Protein AF-A0A9N9IUE7-F1 (afdb_monomer_lite)

pLDDT: mean 79.09, std 17.48, range [36.81, 96.81]

Organism: NCBI:txid94023

Structure (mmCIF, N/CA/C/O backbone):
data_AF-A0A9N9IUE7-F1
#
_entry.id   AF-A0A9N9IUE7-F1
#
loop_
_atom_site.group_PDB
_atom_site.id
_atom_site.type_symbol
_atom_site.label_atom_id
_atom_site.label_alt_id
_atom_site.label_comp_id
_atom_site.label_asym_id
_atom_site.label_entity_id
_atom_site.label_seq_id
_atom_site.pdbx_PDB_ins_code
_atom_site.Cartn_x
_atom_site.Cartn_y
_atom_site.Cartn_z
_atom_site.occupancy
_atom_site.B_iso_or_equiv
_atom_site.auth_seq_id
_atom_site.auth_comp_id
_atom_site.auth_asym_id
_atom_site.auth_atom_id
_atom_site.pdbx_PDB_model_num
ATOM 1 N N . MET A 1 1 ? -4.243 18.247 -28.777 1.00 41.09 1 MET A N 1
ATOM 2 C CA . MET A 1 1 ? -2.962 18.036 -28.071 1.00 41.09 1 MET A CA 1
ATOM 3 C C . MET A 1 1 ? -3.152 18.433 -26.614 1.00 41.09 1 MET A C 1
ATOM 5 O O . MET A 1 1 ? -3.275 19.619 -26.355 1.00 41.09 1 MET A O 1
ATOM 9 N N . SER A 1 2 ? -3.237 17.476 -25.687 1.00 36.81 2 SER A N 1
ATOM 10 C CA . SER A 1 2 ? -3.155 17.746 -24.239 1.00 36.81 2 SER A CA 1
ATOM 11 C C . SER A 1 2 ? -2.809 16.451 -23.498 1.00 36.81 2 SER A C 1
ATOM 13 O O . SER A 1 2 ? -3.666 15.776 -22.938 1.00 36.81 2 SER A O 1
ATOM 15 N N . ASP A 1 3 ? -1.533 16.083 -23.551 1.00 47.06 3 ASP A N 1
ATOM 16 C CA . ASP A 1 3 ? -0.961 14.867 -22.962 1.00 47.06 3 ASP A CA 1
ATOM 17 C C . ASP A 1 3 ? -0.515 15.105 -21.496 1.00 47.06 3 ASP A C 1
ATOM 19 O O . ASP A 1 3 ? 0.547 14.664 -21.074 1.00 47.06 3 ASP A O 1
ATOM 23 N N . GLN A 1 4 ? -1.292 15.869 -20.714 1.00 49.78 4 GLN A N 1
ATOM 24 C CA . GLN A 1 4 ? -0.851 16.428 -19.419 1.00 49.78 4 GLN A CA 1
ATOM 25 C C . GLN A 1 4 ? -1.313 15.676 -18.157 1.00 49.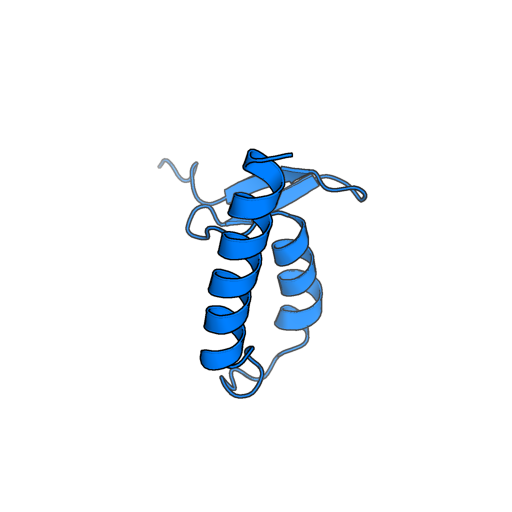78 4 GLN A C 1
ATOM 27 O O . GLN A 1 4 ? -1.099 16.161 -17.052 1.00 49.78 4 GLN A O 1
ATOM 32 N N . GLN A 1 5 ? -1.894 14.479 -18.270 1.00 57.09 5 GLN A N 1
ATOM 33 C CA . GLN A 1 5 ? -2.348 13.710 -17.093 1.00 57.09 5 GLN A CA 1
ATOM 34 C C . GLN A 1 5 ? -1.961 12.225 -17.125 1.00 57.09 5 GLN A C 1
ATOM 36 O O . GLN A 1 5 ? -2.667 11.380 -16.587 1.00 57.09 5 GLN A O 1
ATOM 41 N N . LYS A 1 6 ? -0.834 11.868 -17.754 1.00 78.94 6 LYS A N 1
ATOM 42 C CA . LYS A 1 6 ? -0.365 10.468 -17.752 1.00 78.94 6 LYS A CA 1
ATOM 43 C C . LYS A 1 6 ? 0.368 10.081 -16.463 1.00 78.94 6 LYS A C 1
ATOM 45 O O . LYS A 1 6 ? 0.289 8.929 -16.043 1.00 78.94 6 LYS A O 1
ATOM 50 N N . PHE A 1 7 ? 1.023 11.036 -15.804 1.00 83.31 7 PHE A N 1
ATOM 51 C CA . PHE A 1 7 ? 1.856 10.787 -14.629 1.00 83.31 7 PHE A CA 1
ATOM 52 C C . PHE A 1 7 ? 1.643 11.859 -13.557 1.00 83.31 7 PHE A C 1
ATOM 54 O O . PHE A 1 7 ? 1.386 13.021 -13.868 1.00 83.31 7 PHE A O 1
ATOM 61 N N . ARG A 1 8 ? 1.757 11.458 -12.291 1.00 90.31 8 ARG A N 1
ATOM 62 C CA . ARG A 1 8 ? 1.843 12.321 -11.113 1.00 90.31 8 ARG A CA 1
ATOM 63 C C . ARG A 1 8 ? 3.247 12.231 -10.528 1.00 90.31 8 ARG A C 1
ATOM 65 O O . ARG A 1 8 ? 3.828 11.150 -10.483 1.00 90.31 8 ARG A O 1
ATOM 72 N N . ILE A 1 9 ? 3.787 13.354 -10.076 1.00 90.31 9 ILE A N 1
ATOM 73 C CA 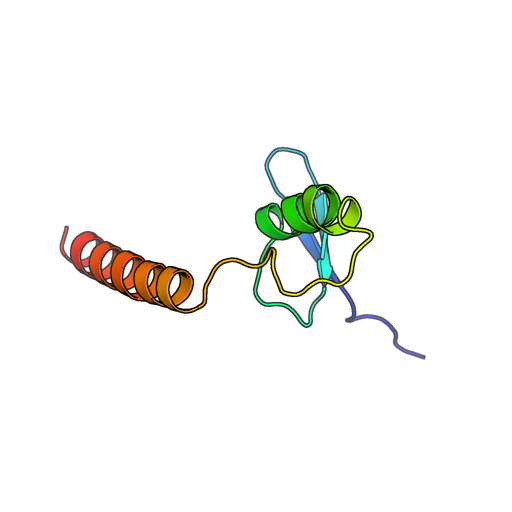. ILE A 1 9 ? 5.106 13.394 -9.442 1.00 90.31 9 ILE A CA 1
ATOM 74 C C . ILE A 1 9 ? 4.908 13.194 -7.940 1.00 90.31 9 ILE A C 1
ATOM 76 O O . ILE A 1 9 ? 4.186 13.955 -7.300 1.00 90.31 9 ILE A O 1
ATOM 80 N N . GLU A 1 10 ? 5.533 12.162 -7.381 1.00 90.12 10 GLU A N 1
ATOM 81 C CA . GLU A 1 10 ? 5.579 11.921 -5.938 1.00 90.12 10 GLU A CA 1
ATOM 82 C C . GLU A 1 10 ? 7.023 11.973 -5.429 1.00 90.12 10 GLU A C 1
ATOM 84 O O . GLU A 1 10 ? 7.967 11.704 -6.169 1.00 90.12 10 GLU A O 1
ATOM 89 N N . LYS A 1 11 ? 7.208 12.296 -4.146 1.00 91.19 11 LYS A N 1
ATOM 90 C CA . LYS A 1 11 ? 8.522 12.383 -3.500 1.00 91.19 11 LYS A CA 1
ATOM 91 C C . LYS A 1 11 ? 8.629 11.364 -2.371 1.00 91.19 11 LYS A C 1
ATOM 93 O O . LYS A 1 11 ? 7.773 11.317 -1.495 1.00 91.19 11 LYS A O 1
ATOM 98 N N . ASP A 1 12 ? 9.708 10.590 -2.383 1.00 87.75 12 ASP A N 1
ATOM 99 C CA . ASP A 1 12 ? 10.108 9.672 -1.308 1.00 87.75 12 ASP A CA 1
ATOM 100 C C . ASP A 1 12 ? 11.488 10.089 -0.758 1.00 87.75 12 ASP A C 1
ATOM 102 O O . ASP A 1 12 ? 12.087 11.057 -1.236 1.00 87.75 12 ASP A O 1
ATOM 106 N N . THR A 1 13 ? 12.028 9.374 0.231 1.00 87.00 13 THR A N 1
ATOM 107 C CA . THR A 1 13 ? 13.316 9.690 0.873 1.00 87.00 13 THR A CA 1
ATOM 108 C C . THR A 1 13 ? 14.478 9.833 -0.116 1.00 87.00 13 THR A C 1
ATOM 110 O O . THR A 1 13 ? 15.351 10.665 0.115 1.00 87.00 13 THR A O 1
ATOM 113 N N . PHE A 1 14 ? 14.492 9.102 -1.239 1.00 84.69 14 PHE A N 1
ATOM 114 C CA . PHE A 1 14 ? 15.547 9.265 -2.252 1.00 84.69 14 PHE A CA 1
ATOM 115 C C . PHE A 1 14 ? 15.183 10.198 -3.422 1.00 84.69 14 PHE A C 1
ATOM 117 O O . PHE A 1 14 ? 15.772 10.081 -4.497 1.00 84.69 14 PHE A O 1
ATOM 124 N N . GLY A 1 15 ? 14.178 11.060 -3.274 1.00 88.44 15 GLY A N 1
ATOM 125 C CA . GLY A 1 15 ? 13.826 12.071 -4.274 1.00 88.44 15 GLY A CA 1
ATOM 126 C C . GLY A 1 15 ? 12.546 11.789 -5.057 1.00 88.44 15 GLY A C 1
ATOM 127 O O . GLY A 1 15 ? 11.757 10.902 -4.712 1.00 88.44 15 GLY A O 1
ATOM 128 N N . GLU A 1 16 ? 12.345 12.599 -6.092 1.00 90.88 16 GLU A N 1
ATOM 129 C CA . GLU A 1 16 ? 11.127 12.662 -6.903 1.00 90.88 16 GLU A CA 1
ATOM 130 C C . GLU A 1 16 ? 11.045 11.509 -7.912 1.00 90.88 16 GLU A C 1
ATOM 132 O O . GLU A 1 16 ? 12.060 11.025 -8.414 1.00 90.88 16 GLU A O 1
ATOM 137 N N . ILE A 1 17 ? 9.826 11.040 -8.177 1.00 88.75 17 ILE A N 1
ATOM 138 C CA . ILE A 1 17 ? 9.542 9.951 -9.108 1.00 88.75 17 ILE A CA 1
ATOM 139 C C . ILE A 1 17 ? 8.200 10.164 -9.807 1.00 88.75 17 ILE A C 1
ATOM 141 O O . ILE A 1 17 ? 7.214 10.579 -9.197 1.00 88.75 17 ILE A O 1
ATOM 145 N N . GLU A 1 18 ? 8.161 9.827 -11.093 1.00 89.38 18 GLU A N 1
ATOM 146 C CA . GLU A 1 18 ? 6.939 9.821 -11.890 1.00 89.38 18 GLU A CA 1
ATOM 147 C C . GLU A 1 18 ? 6.152 8.526 -11.653 1.00 89.38 18 GLU A C 1
ATOM 149 O O . GLU A 1 18 ? 6.620 7.411 -11.912 1.00 89.38 18 GLU A O 1
ATOM 154 N N . VAL A 1 19 ? 4.932 8.676 -11.148 1.00 87.44 19 VAL A N 1
ATOM 155 C CA . VAL A 1 19 ? 3.984 7.593 -10.891 1.00 87.44 19 VAL A CA 1
ATOM 156 C C . VAL A 1 19 ? 2.834 7.703 -11.895 1.00 87.44 19 VAL A C 1
ATOM 158 O O . VAL A 1 19 ? 2.266 8.781 -12.041 1.00 87.44 19 VAL A O 1
ATOM 161 N N . PRO A 1 20 ? 2.441 6.627 -12.591 1.00 88.31 20 PRO A N 1
ATOM 162 C CA . PRO A 1 20 ? 1.304 6.660 -13.505 1.00 88.31 20 PRO A CA 1
ATOM 163 C C . PRO A 1 20 ? 0.004 7.083 -12.804 1.00 88.31 20 PRO A C 1
ATOM 165 O O . PRO A 1 20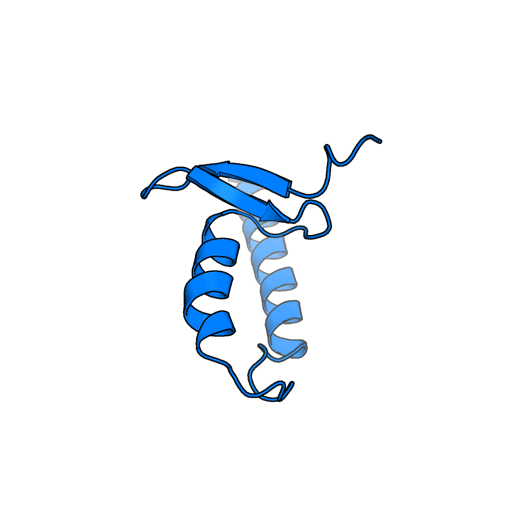 ? -0.313 6.605 -11.712 1.00 88.31 20 PRO A O 1
ATOM 168 N N . ALA A 1 21 ? -0.757 7.984 -13.426 1.00 87.94 21 ALA A N 1
ATOM 169 C CA . ALA A 1 21 ? -1.987 8.522 -12.838 1.00 87.94 21 ALA A CA 1
ATOM 170 C C . ALA A 1 21 ? -3.149 7.505 -12.817 1.00 87.94 21 ALA A C 1
ATOM 172 O O . ALA A 1 21 ? -4.085 7.660 -12.037 1.00 87.94 21 ALA A O 1
ATOM 173 N N . ASP A 1 22 ? -3.074 6.440 -13.622 1.00 87.19 22 ASP A N 1
ATOM 174 C CA . ASP A 1 22 ? -4.038 5.332 -13.691 1.00 87.19 22 ASP A CA 1
ATOM 175 C C . ASP A 1 22 ? -3.926 4.341 -12.516 1.00 87.19 22 ASP A C 1
ATOM 177 O O . ASP A 1 22 ? -4.745 3.429 -12.386 1.00 87.19 22 ASP A O 1
ATOM 181 N N . ARG A 1 23 ? -2.906 4.482 -11.659 1.00 83.38 23 ARG A N 1
ATOM 182 C CA . ARG A 1 23 ? -2.590 3.531 -10.584 1.00 83.38 23 ARG A CA 1
ATOM 183 C C . ARG A 1 23 ? -2.762 4.162 -9.207 1.00 83.38 23 ARG A C 1
ATOM 185 O O . ARG A 1 23 ? -2.371 5.299 -8.976 1.00 83.38 23 ARG A O 1
ATOM 192 N N . TYR A 1 24 ? -3.267 3.396 -8.242 1.00 87.06 24 TYR A N 1
ATOM 193 C CA . TYR A 1 24 ? -3.474 3.885 -6.868 1.00 87.06 24 TYR A CA 1
ATOM 194 C C . TYR A 1 24 ? -2.229 3.831 -5.966 1.00 87.06 24 TYR A C 1
ATOM 196 O O . TYR A 1 24 ? -2.256 4.368 -4.864 1.00 87.06 24 TYR A O 1
ATOM 204 N N . TRP A 1 25 ? -1.145 3.173 -6.383 1.00 88.25 25 TRP A N 1
ATOM 205 C CA . TRP A 1 25 ? 0.071 3.053 -5.566 1.00 88.25 25 TRP A CA 1
ATOM 206 C C . TRP A 1 25 ? 0.958 4.291 -5.671 1.00 88.25 25 TRP A C 1
ATOM 208 O O . TRP A 1 25 ? 0.907 4.959 -6.694 1.00 88.25 25 TRP A O 1
ATOM 218 N N . GLY A 1 26 ? 1.794 4.562 -4.666 1.00 89.94 26 GLY A N 1
ATOM 219 C CA . GLY A 1 26 ? 2.673 5.739 -4.635 1.00 89.94 26 GLY A CA 1
ATOM 220 C C . GLY A 1 26 ? 4.143 5.484 -4.991 1.00 89.94 26 GLY A C 1
ATOM 221 O O . GLY A 1 26 ? 4.506 4.434 -5.530 1.00 89.94 26 GLY A O 1
ATOM 222 N N . ALA A 1 27 ? 5.001 6.442 -4.635 1.00 90.38 27 ALA A N 1
ATOM 223 C CA . ALA A 1 27 ? 6.425 6.505 -4.970 1.00 90.38 27 ALA A CA 1
ATOM 224 C C . ALA A 1 27 ? 7.223 5.253 -4.578 1.00 90.38 27 ALA A C 1
ATOM 226 O O . ALA A 1 27 ? 8.008 4.745 -5.379 1.00 90.38 27 ALA A O 1
ATOM 227 N N . GLN A 1 28 ? 7.016 4.720 -3.370 1.00 88.56 28 GLN A N 1
ATOM 228 C CA . GLN A 1 28 ? 7.756 3.545 -2.891 1.00 88.56 28 GLN A CA 1
ATOM 229 C C . GLN A 1 28 ? 7.440 2.291 -3.710 1.00 88.56 28 GLN A C 1
ATOM 231 O O . GLN A 1 28 ? 8.344 1.572 -4.141 1.00 88.56 28 GLN A O 1
ATOM 236 N N . THR A 1 29 ? 6.157 2.047 -3.986 1.00 87.81 29 THR A N 1
ATOM 237 C CA . THR A 1 29 ? 5.745 0.940 -4.853 1.00 87.81 29 THR A CA 1
ATOM 238 C C . THR A 1 29 ? 6.235 1.161 -6.275 1.00 87.81 29 THR A C 1
ATOM 240 O O . THR A 1 29 ? 6.708 0.214 -6.891 1.00 87.81 29 THR A O 1
ATOM 243 N N . GLN A 1 30 ? 6.201 2.396 -6.781 1.00 87.50 30 GLN A N 1
ATOM 244 C CA . GLN A 1 30 ? 6.710 2.718 -8.111 1.00 87.50 30 GLN A CA 1
ATOM 245 C C . GLN A 1 30 ? 8.212 2.429 -8.235 1.00 87.50 30 GLN A C 1
ATOM 247 O O . GLN A 1 30 ? 8.630 1.822 -9.215 1.00 87.50 30 GLN A O 1
ATOM 252 N N . ARG A 1 31 ? 9.027 2.757 -7.225 1.00 86.00 31 ARG A N 1
ATOM 253 C CA . ARG A 1 31 ? 10.454 2.383 -7.189 1.00 86.00 31 ARG A CA 1
ATOM 254 C C . ARG A 1 31 ? 10.648 0.874 -7.204 1.00 86.00 31 ARG A C 1
ATOM 256 O O . ARG A 1 31 ? 11.483 0.372 -7.951 1.00 86.00 31 ARG A O 1
ATOM 263 N N . HIS A 1 32 ? 9.856 0.146 -6.419 1.00 81.88 32 HIS A N 1
ATOM 264 C CA . HIS A 1 32 ? 9.894 -1.311 -6.446 1.00 81.88 32 HIS A CA 1
ATOM 265 C C . HIS A 1 32 ? 9.461 -1.862 -7.807 1.00 81.88 32 HIS A C 1
ATOM 267 O O . HIS A 1 32 ? 10.069 -2.801 -8.288 1.00 81.88 32 HIS A O 1
ATOM 273 N N . VAL A 1 33 ? 8.470 -1.273 -8.475 1.00 79.69 33 VAL A N 1
ATOM 274 C CA . VAL A 1 33 ? 8.072 -1.666 -9.833 1.00 79.69 33 VAL A CA 1
ATOM 275 C C . VAL A 1 33 ? 9.206 -1.395 -10.827 1.00 79.69 33 VAL A C 1
ATOM 277 O O . VAL A 1 33 ? 9.578 -2.290 -11.577 1.00 79.69 33 VAL A O 1
ATOM 280 N N . ILE A 1 34 ? 9.833 -0.219 -10.788 1.00 74.69 34 ILE A N 1
ATOM 281 C CA . ILE A 1 34 ? 10.953 0.116 -11.681 1.00 74.69 34 ILE A CA 1
ATOM 282 C C . ILE A 1 34 ? 12.179 -0.774 -11.431 1.00 74.69 34 ILE A C 1
ATOM 284 O O . ILE A 1 34 ? 12.916 -1.058 -12.367 1.00 74.69 34 ILE A O 1
ATOM 288 N N . ILE A 1 35 ? 12.423 -1.241 -10.209 1.00 64.25 35 ILE A N 1
ATOM 289 C CA . ILE A 1 35 ? 13.587 -2.091 -9.919 1.00 64.25 35 ILE A CA 1
ATOM 290 C C . ILE A 1 35 ? 13.233 -3.575 -10.078 1.00 64.25 35 ILE A C 1
ATOM 292 O O . ILE A 1 35 ? 13.896 -4.300 -10.807 1.00 64.25 35 ILE A O 1
ATOM 296 N N . ALA A 1 36 ? 12.178 -4.043 -9.417 1.00 59.38 36 ALA A N 1
ATOM 297 C CA . ALA A 1 36 ? 11.804 -5.452 -9.358 1.00 59.38 36 ALA A CA 1
ATOM 298 C C . ALA A 1 36 ? 10.964 -5.913 -10.554 1.00 59.38 36 ALA A C 1
ATOM 300 O O . ALA A 1 36 ? 11.159 -7.038 -11.001 1.00 59.38 36 ALA A O 1
ATOM 301 N N . LEU A 1 37 ? 10.057 -5.085 -11.091 1.00 54.69 37 LEU A N 1
ATOM 302 C CA . LEU A 1 37 ? 9.252 -5.453 -12.266 1.00 54.69 37 LEU A CA 1
ATOM 303 C C . LEU A 1 37 ? 10.030 -5.256 -13.574 1.00 54.69 37 LEU A C 1
ATOM 305 O O . LEU A 1 37 ? 9.857 -6.053 -14.486 1.00 54.69 37 LEU A O 1
ATOM 309 N N . SER A 1 38 ? 10.937 -4.276 -13.663 1.00 51.31 38 SER A N 1
ATOM 310 C CA . SER A 1 38 ? 11.793 -4.103 -14.855 1.00 51.31 38 SER A CA 1
ATOM 311 C C . SER A 1 38 ? 12.844 -5.204 -15.020 1.00 51.31 38 SER A C 1
ATOM 313 O O . SER A 1 38 ? 13.272 -5.477 -16.136 1.00 51.31 38 SER A O 1
ATOM 315 N N . LEU A 1 39 ? 13.243 -5.869 -13.928 1.00 48.09 39 LEU A N 1
ATOM 316 C CA . LEU A 1 39 ? 14.072 -7.082 -13.980 1.00 48.09 39 LEU A CA 1
ATOM 317 C C . LEU A 1 39 ? 13.269 -8.333 -14.382 1.00 48.09 39 LEU A C 1
ATOM 319 O O . LEU A 1 39 ? 13.848 -9.391 -14.626 1.00 48.09 39 LEU A O 1
ATOM 323 N N . ILE A 1 40 ? 11.940 -8.233 -14.466 1.00 47.75 40 ILE A N 1
ATOM 324 C CA . ILE A 1 40 ? 11.050 -9.315 -14.887 1.00 47.75 40 ILE A CA 1
ATOM 325 C C . ILE A 1 40 ? 10.765 -9.128 -16.383 1.00 47.75 40 ILE A C 1
ATOM 327 O O . ILE A 1 40 ? 9.758 -8.569 -16.800 1.00 47.75 40 ILE A O 1
ATOM 331 N N . ILE A 1 41 ? 11.704 -9.608 -17.202 1.00 50.47 41 ILE A N 1
ATOM 332 C CA . ILE A 1 41 ? 11.580 -9.703 -18.670 1.00 50.47 41 IL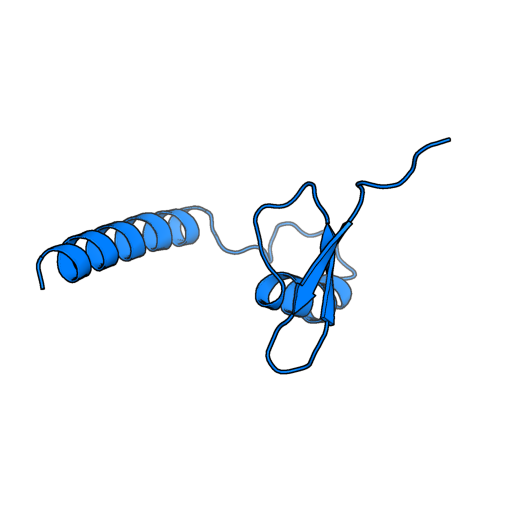E A CA 1
ATOM 333 C C . ILE A 1 41 ? 10.502 -10.738 -19.068 1.00 50.47 41 ILE A C 1
ATOM 335 O O . ILE A 1 41 ? 9.975 -10.713 -20.178 1.00 50.47 41 ILE A O 1
ATOM 339 N N . ASP A 1 42 ? 10.127 -11.629 -18.147 1.00 47.31 42 ASP A N 1
ATOM 340 C CA . ASP A 1 42 ? 9.121 -12.664 -18.360 1.00 47.31 42 ASP A CA 1
ATOM 341 C C . ASP A 1 42 ? 7.745 -12.229 -17.822 1.00 47.31 42 ASP A C 1
ATOM 343 O O . ASP A 1 42 ? 7.537 -12.118 -16.615 1.00 47.31 42 ASP A O 1
ATOM 347 N N . ASN A 1 43 ? 6.776 -12.028 -18.722 1.00 51.28 43 ASN A N 1
ATOM 348 C CA . ASN A 1 43 ? 5.371 -11.679 -18.450 1.00 51.28 43 ASN A CA 1
ATOM 349 C C . ASN A 1 43 ? 4.580 -12.776 -17.695 1.00 51.28 43 ASN A C 1
ATOM 351 O O . ASN A 1 43 ? 3.346 -12.840 -17.757 1.00 51.28 43 ASN A O 1
ATOM 355 N N . SER A 1 44 ? 5.257 -13.655 -16.965 1.00 50.84 44 SER A N 1
ATOM 356 C CA . SER A 1 44 ? 4.626 -14.682 -16.159 1.00 50.84 44 SER A CA 1
ATOM 357 C C . SER A 1 44 ? 3.915 -14.055 -14.956 1.00 50.84 44 SER A C 1
ATOM 359 O O . SER A 1 44 ? 4.521 -13.557 -14.003 1.00 50.84 44 SER A O 1
ATOM 361 N N . LYS A 1 45 ? 2.577 -14.138 -14.960 1.00 54.31 45 LYS A N 1
ATOM 362 C CA . LYS A 1 45 ? 1.693 -13.796 -13.824 1.00 54.31 45 LYS A CA 1
ATOM 363 C C . LYS A 1 45 ? 2.066 -14.532 -12.524 1.00 54.31 45 LYS A C 1
ATOM 365 O O . LYS A 1 45 ? 1.584 -14.153 -11.461 1.00 54.31 45 LYS A O 1
ATOM 370 N N . SER A 1 46 ? 2.928 -15.548 -12.604 1.00 52.28 46 SER A N 1
ATOM 371 C CA . SER A 1 46 ? 3.340 -16.427 -11.510 1.00 52.28 46 SER A CA 1
ATOM 372 C C . SER A 1 46 ? 4.136 -15.749 -10.388 1.00 52.28 46 SER A C 1
ATOM 374 O O . SER A 1 46 ? 4.304 -16.363 -9.339 1.00 52.28 46 SER A O 1
ATOM 376 N N . LYS A 1 47 ? 4.640 -14.520 -10.574 1.00 61.47 47 LYS A N 1
ATOM 377 C CA . LYS A 1 47 ? 5.475 -13.832 -9.567 1.00 61.47 47 LYS A CA 1
ATOM 378 C C . LYS A 1 47 ? 4.781 -12.664 -8.854 1.00 61.47 47 LYS A C 1
ATOM 380 O O . LYS A 1 47 ? 5.418 -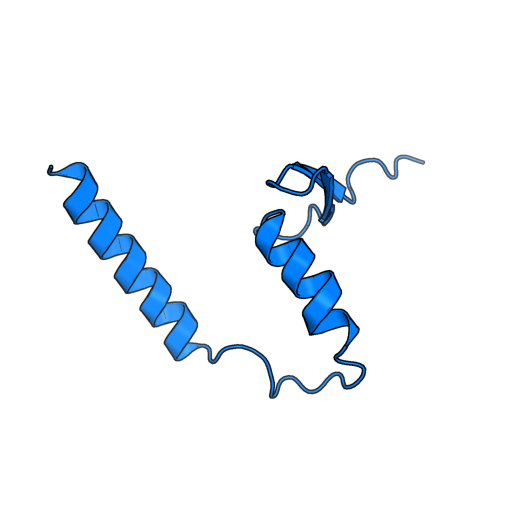11.941 -8.093 1.00 61.47 47 LYS A O 1
ATOM 385 N N . ARG A 1 48 ? 3.475 -12.473 -9.088 1.00 72.56 48 ARG A N 1
ATOM 386 C CA . ARG A 1 48 ? 2.651 -11.522 -8.326 1.00 72.56 48 ARG A CA 1
ATOM 387 C C . ARG A 1 48 ? 2.336 -12.080 -6.940 1.00 72.56 48 ARG A C 1
ATOM 389 O O . ARG A 1 48 ? 2.256 -13.292 -6.754 1.00 72.56 48 ARG A O 1
ATOM 396 N N . MET A 1 49 ? 2.129 -11.185 -5.977 1.00 76.94 49 MET A N 1
ATOM 397 C CA . MET A 1 49 ? 1.660 -11.578 -4.652 1.00 76.94 49 MET A CA 1
ATOM 398 C C . MET A 1 49 ? 0.306 -12.303 -4.775 1.00 76.94 49 MET A C 1
ATOM 400 O O . MET A 1 49 ? -0.558 -11.805 -5.499 1.00 76.94 49 MET A O 1
ATOM 404 N N . PRO A 1 50 ? 0.096 -13.443 -4.092 1.00 85.50 50 PRO A N 1
ATOM 405 C CA . PRO A 1 50 ? -1.169 -14.163 -4.162 1.00 85.50 50 PRO A CA 1
ATOM 406 C C . PRO A 1 50 ? -2.347 -13.314 -3.674 1.00 85.50 50 PRO A C 1
ATOM 408 O O . PRO A 1 50 ? -2.271 -12.683 -2.617 1.00 85.50 50 PRO A O 1
ATOM 411 N N . ASP A 1 51 ? -3.474 -13.382 -4.382 1.00 87.50 51 ASP A N 1
ATOM 412 C CA . ASP A 1 51 ? -4.731 -12.723 -4.004 1.00 87.50 51 ASP A CA 1
ATOM 413 C C . ASP A 1 51 ? -5.164 -12.938 -2.538 1.00 87.50 51 ASP A C 1
ATOM 415 O O . ASP A 1 51 ? -5.582 -11.961 -1.904 1.00 87.50 51 ASP A O 1
ATOM 419 N N . PRO A 1 52 ? -5.074 -14.151 -1.940 1.00 92.81 52 PRO A N 1
ATOM 420 C CA . PRO A 1 52 ? -5.443 -14.325 -0.534 1.00 92.81 52 PRO A CA 1
ATOM 421 C C . PRO A 1 52 ? -4.561 -13.507 0.417 1.00 92.81 52 PRO A C 1
ATOM 423 O O . PRO A 1 52 ? -5.060 -13.005 1.424 1.00 92.81 52 PRO A O 1
ATOM 426 N N . LEU A 1 53 ? -3.281 -13.309 0.087 1.00 90.31 53 LEU A N 1
ATOM 427 C CA . LEU A 1 53 ? -2.366 -12.528 0.915 1.00 90.31 53 LEU A CA 1
ATOM 428 C C . LEU A 1 53 ? -2.701 -11.031 0.846 1.00 90.31 53 LEU A C 1
ATOM 430 O O . LEU A 1 53 ? -2.743 -10.364 1.878 1.00 90.31 53 LEU A O 1
ATOM 434 N N . ILE A 1 54 ? -3.039 -10.519 -0.341 1.00 89.25 54 ILE A N 1
ATOM 435 C CA . ILE A 1 54 ? -3.490 -9.128 -0.522 1.00 89.25 54 ILE A CA 1
ATOM 436 C C . ILE A 1 54 ? -4.762 -8.863 0.302 1.00 89.25 54 ILE A C 1
ATOM 438 O O . ILE A 1 54 ? -4.862 -7.848 0.995 1.00 89.25 54 ILE A O 1
ATOM 442 N N . LYS A 1 55 ? -5.719 -9.801 0.295 1.00 94.31 55 LYS A N 1
ATOM 443 C CA . LYS A 1 55 ? -6.940 -9.706 1.114 1.00 94.31 55 LYS A CA 1
ATOM 444 C C . LYS A 1 55 ? -6.630 -9.715 2.613 1.00 94.31 55 LYS A C 1
ATOM 446 O O . LYS A 1 55 ? -7.199 -8.909 3.350 1.00 94.31 55 LYS A O 1
ATOM 451 N N . ALA A 1 56 ? -5.708 -10.571 3.058 1.00 95.88 56 ALA A N 1
ATOM 452 C CA . ALA A 1 56 ? -5.275 -10.617 4.454 1.00 95.88 56 ALA A CA 1
ATOM 453 C C . ALA A 1 56 ? -4.659 -9.281 4.910 1.00 95.88 56 ALA A C 1
ATOM 455 O O . ALA A 1 56 ? -4.991 -8.797 5.993 1.00 95.88 56 ALA A O 1
ATOM 456 N N . PHE A 1 57 ? -3.850 -8.626 4.066 1.00 94.75 57 PHE A N 1
ATOM 457 C CA . PHE A 1 57 ? -3.329 -7.282 4.348 1.00 94.75 57 PHE A CA 1
ATOM 458 C C . PHE A 1 57 ? -4.439 -6.236 4.512 1.00 94.75 57 PHE A C 1
ATOM 460 O O . PHE A 1 57 ? -4.336 -5.377 5.389 1.00 94.75 57 PHE A O 1
ATOM 467 N N . GLY A 1 58 ? -5.513 -6.326 3.723 1.00 94.50 58 GLY A N 1
ATOM 468 C CA . GLY A 1 58 ? -6.683 -5.458 3.869 1.00 94.50 58 GLY A CA 1
ATOM 469 C C . GLY A 1 58 ? -7.359 -5.606 5.235 1.00 94.50 58 GLY A C 1
ATOM 470 O O . GLY A 1 58 ? -7.631 -4.607 5.902 1.00 94.50 58 GLY A O 1
ATOM 471 N N . VAL A 1 59 ? -7.567 -6.847 5.692 1.00 96.81 59 VAL A N 1
ATOM 472 C CA . VAL A 1 59 ? -8.133 -7.129 7.026 1.00 96.81 59 VAL A CA 1
ATOM 473 C C . VAL A 1 59 ? -7.209 -6.618 8.130 1.00 96.81 59 VAL A C 1
ATOM 475 O O . VAL A 1 59 ? -7.668 -5.925 9.038 1.00 96.81 59 VAL A O 1
ATOM 478 N N . LEU A 1 60 ? -5.907 -6.896 8.024 1.00 96.81 60 LEU A N 1
ATOM 479 C CA . LEU A 1 60 ? -4.901 -6.461 8.991 1.00 96.81 60 LEU A CA 1
ATOM 480 C C . LEU A 1 60 ? -4.868 -4.934 9.133 1.00 96.81 60 LEU A C 1
ATOM 482 O O . LEU A 1 60 ? -4.907 -4.416 10.246 1.00 96.81 60 LEU A O 1
ATOM 486 N N . LYS A 1 61 ? -4.818 -4.198 8.015 1.00 96.38 61 LYS A N 1
ATOM 487 C CA . LYS A 1 61 ? -4.778 -2.729 8.040 1.00 96.38 61 LYS A CA 1
ATOM 488 C C . LYS A 1 61 ? -6.088 -2.119 8.523 1.00 96.38 61 LYS A C 1
ATOM 490 O O . LYS A 1 61 ? -6.038 -1.125 9.240 1.00 96.38 61 LYS A O 1
ATOM 495 N N . LYS A 1 62 ? -7.234 -2.734 8.212 1.00 95.00 62 LYS A N 1
ATOM 496 C CA . LYS A 1 62 ? -8.528 -2.327 8.775 1.00 95.00 62 LYS A CA 1
ATOM 497 C C . LYS A 1 62 ? -8.538 -2.474 10.298 1.00 95.00 62 LYS A C 1
ATOM 499 O O . LYS A 1 62 ? -8.858 -1.514 10.985 1.00 95.00 62 LYS A O 1
ATOM 504 N N . ALA A 1 63 ? -8.156 -3.642 10.815 1.00 95.69 63 ALA A N 1
ATOM 505 C CA . ALA A 1 63 ? -8.118 -3.895 12.254 1.00 95.69 63 ALA A CA 1
ATOM 506 C C . ALA A 1 63 ? -7.145 -2.947 12.976 1.00 95.69 63 ALA A C 1
ATOM 508 O O . ALA A 1 63 ? -7.512 -2.342 13.980 1.00 95.69 63 ALA A O 1
ATOM 509 N N . ALA A 1 64 ? -5.942 -2.752 12.424 1.00 96.38 64 ALA A N 1
ATOM 510 C CA . ALA A 1 64 ? -4.957 -1.820 12.969 1.00 96.38 64 ALA A CA 1
ATOM 511 C C . ALA A 1 64 ? -5.480 -0.374 12.999 1.00 96.38 64 ALA A C 1
ATOM 513 O O . ALA A 1 64 ? -5.321 0.311 14.003 1.00 96.38 64 ALA A O 1
ATOM 514 N N . ALA A 1 65 ? -6.150 0.081 11.934 1.00 96.06 65 ALA A N 1
ATOM 515 C CA . ALA A 1 65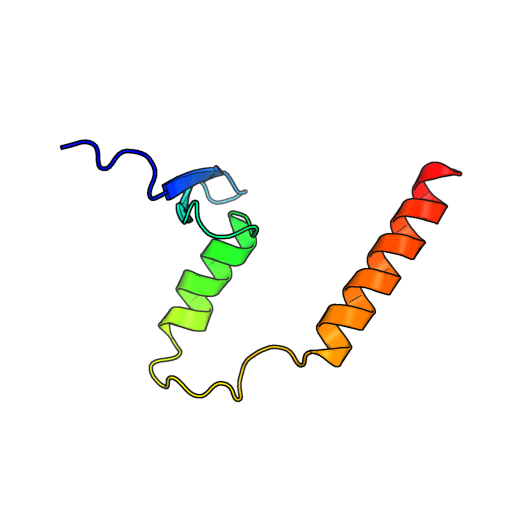 ? -6.762 1.407 11.903 1.00 96.06 65 ALA A CA 1
ATOM 516 C C . ALA A 1 65 ? -7.885 1.548 12.944 1.00 96.06 65 ALA A C 1
ATOM 518 O O . ALA A 1 65 ? -7.964 2.574 13.605 1.00 96.06 65 ALA A O 1
ATOM 519 N N . THR A 1 66 ? -8.724 0.522 13.134 1.00 95.25 66 THR A N 1
ATOM 520 C CA . THR A 1 66 ? -9.767 0.533 14.173 1.00 95.25 66 THR A CA 1
ATOM 521 C C . THR A 1 66 ? -9.173 0.669 15.572 1.00 95.25 66 THR A C 1
ATOM 523 O O . THR A 1 66 ? -9.663 1.482 16.347 1.00 95.25 66 THR A O 1
ATOM 526 N N . VAL A 1 67 ? -8.109 -0.074 15.888 1.00 95.50 67 VAL A N 1
ATOM 527 C CA . VAL A 1 67 ? -7.443 0.017 17.198 1.00 95.50 67 VAL A CA 1
ATOM 528 C C . VAL A 1 67 ? -6.775 1.383 17.387 1.00 95.50 67 VAL A C 1
ATOM 530 O O . VAL A 1 67 ? -6.961 2.001 18.429 1.00 95.50 67 VAL A O 1
ATOM 533 N N . ASN A 1 68 ? -6.081 1.893 16.366 1.00 95.69 68 ASN A N 1
ATOM 534 C CA . ASN A 1 68 ? -5.408 3.196 16.417 1.00 95.69 68 ASN A CA 1
ATOM 535 C C . ASN A 1 68 ? -6.365 4.400 16.458 1.00 95.69 68 ASN A C 1
ATOM 537 O O . ASN A 1 68 ? -5.911 5.502 16.721 1.00 95.69 68 ASN A O 1
ATOM 541 N N . MET A 1 69 ? -7.653 4.241 16.136 1.00 90.19 69 MET A N 1
ATOM 542 C CA . MET A 1 69 ? -8.642 5.319 16.305 1.00 90.19 69 MET A CA 1
ATOM 543 C C . MET A 1 69 ? -9.218 5.379 17.722 1.00 90.19 69 MET A C 1
ATOM 545 O O . MET A 1 69 ? -9.831 6.379 18.085 1.00 90.19 69 MET A O 1
ATOM 549 N N . ILE A 1 70 ? -9.095 4.293 18.487 1.00 88.25 70 ILE A N 1
ATOM 550 C CA . ILE A 1 70 ? -9.651 4.177 19.841 1.00 88.25 70 ILE A CA 1
ATOM 551 C C . ILE A 1 70 ? -8.628 4.622 20.901 1.00 88.25 70 ILE A C 1
ATOM 553 O O . ILE A 1 70 ? -9.034 5.043 21.983 1.00 88.25 70 ILE A O 1
ATOM 557 N N . TYR A 1 71 ? -7.333 4.540 20.587 1.00 60.56 71 TYR A N 1
ATOM 558 C CA . TYR A 1 71 ? -6.209 4.958 21.433 1.00 60.56 71 TYR A CA 1
ATOM 559 C C . TYR A 1 71 ? -5.579 6.249 20.921 1.00 60.56 71 TYR A C 1
ATOM 561 O O . TYR A 1 71 ? -5.266 7.112 21.769 1.00 60.56 71 TYR A O 1
#

InterPro domains:
  IPR005677 Fumarate hydratase, class II [PTHR11444] (4-70)
  IPR008948 L-Aspartase-like [SSF48557] (5-69)
  IPR024083 Fumarase/histidase, N-terminal [G3DSA:1.10.275.10] (8-71)

Secondary structure (DSSP, 8-state):
-----SEEEEEETTEEEEEETT-S--HHHHHHIIIIITT--S--GGGSPPHHHHHHHHHHHHHHHHHHHH-

Radius of gyration: 16.17 Å; chains: 1; bounding box: 25×34×50 Å

Foldseek 3Di:
DPPDQQWDWDADPVGIDTDGNVDPDDDVVVVCCVVVVVVCPDPDPVPDDDPVVVVVVVVVVVVVVVVVVVD

Sequence (71 aa):
MSDQQKFRIEKDTFGEIEVPADRYWGAQTQRHVIIALSLIIDNSKSKRMPDPLIKAFGVLKKAAATVNMIY